Protein AF-A0A830ET06-F1 (afdb_monomer)

pLDDT: mean 84.62, std 17.37, range [40.16, 97.75]

Secondary structure (DSSP, 8-state):
--------PPPB--STT--PBP-S-SEEEEETTEEEEEEE-TTS-EEEEEEPPGGG-

Foldseek 3Di:
DDPPPPVPPQAADPDVPGGHGFDAFPDWDQDLQFIKGWTQDPVRDIDIDTDGDPVPD

Mean predicted aligned error: 7.15 Å

Nearest PDB structures (foldseek):
  3c6m-assembly2_D  TM=5.996E-01  e=1.858E+00  Homo sapiens
  3c6k-assembly2_D  TM=5.932E-01  e=1.633E+00  Homo sapiens
  3c6k-assembly1_A  TM=5.919E-01  e=2.114E+00  Homo sapiens
  3c6k-assembly2_C  TM=5.801E-01  e=2.255E+00  Homo sapiens
  3c6k-assembly1_B  TM=5.964E-01  e=3.322E+00  Homo sapiens

Structure (mmCIF, N/CA/C/O backbone):
data_AF-A0A830ET06-F1
#
_entry.id   AF-A0A830ET06-F1
#
loop_
_atom_site.group_PDB
_atom_site.id
_atom_site.type_symbol
_atom_site.label_atom_id
_atom_site.label_alt_id
_atom_site.label_comp_id
_atom_site.label_asym_id
_atom_site.label_entity_id
_atom_site.label_seq_id
_atom_site.pdbx_PDB_ins_code
_atom_site.Cartn_x
_atom_site.Cartn_y
_atom_site.Cartn_z
_atom_site.occupancy
_atom_site.B_iso_or_equiv
_atom_site.auth_seq_id
_atom_site.auth_comp_id
_atom_site.auth_asym_id
_atom_site.auth_atom_id
_atom_site.pdbx_PDB_model_num
ATOM 1 N N . MET A 1 1 ? 22.270 17.654 -14.561 1.00 40.16 1 MET A N 1
ATOM 2 C CA . MET A 1 1 ? 21.648 16.359 -14.227 1.00 40.16 1 MET A CA 1
ATOM 3 C C . MET A 1 1 ? 20.743 16.609 -13.031 1.00 40.16 1 MET A C 1
ATOM 5 O O . MET A 1 1 ? 21.242 16.705 -11.921 1.00 40.16 1 MET A O 1
ATOM 9 N N . LEU A 1 2 ? 19.462 16.895 -13.274 1.00 46.12 2 LEU A N 1
ATOM 10 C CA . LEU A 1 2 ? 18.490 17.149 -12.208 1.00 46.12 2 LEU A CA 1
ATOM 11 C C . LEU A 1 2 ? 18.026 15.787 -11.694 1.00 46.12 2 LEU A C 1
ATOM 13 O O . LEU A 1 2 ? 17.291 15.091 -12.386 1.00 46.12 2 LEU A O 1
ATOM 17 N N . THR A 1 3 ? 18.495 15.375 -10.521 1.00 44.25 3 THR A N 1
ATOM 18 C CA . THR A 1 3 ? 17.880 14.272 -9.779 1.00 44.25 3 THR A CA 1
ATOM 19 C C . THR A 1 3 ? 16.477 14.720 -9.384 1.00 44.25 3 THR A C 1
ATOM 21 O O . THR A 1 3 ? 16.321 15.471 -8.421 1.00 44.25 3 THR A O 1
ATOM 24 N N . GLN A 1 4 ? 15.462 14.320 -10.156 1.00 48.94 4 GLN A N 1
ATOM 25 C CA . GLN A 1 4 ? 14.069 14.405 -9.724 1.00 48.94 4 GLN A CA 1
ATOM 26 C C . GLN A 1 4 ? 13.891 13.446 -8.546 1.00 48.94 4 GLN A C 1
ATOM 28 O O . GLN A 1 4 ? 13.588 12.269 -8.713 1.00 48.94 4 GLN A O 1
ATOM 33 N N . LEU A 1 5 ? 14.128 13.953 -7.339 1.00 52.59 5 LEU A N 1
ATOM 34 C CA . LEU A 1 5 ? 13.603 13.357 -6.122 1.00 52.59 5 LEU A CA 1
ATOM 35 C C . LEU A 1 5 ? 12.092 13.593 -6.157 1.00 52.59 5 LEU A C 1
ATOM 37 O O . LEU A 1 5 ? 11.604 14.618 -5.693 1.00 52.59 5 LEU A O 1
ATOM 41 N N . HIS A 1 6 ? 11.355 12.679 -6.787 1.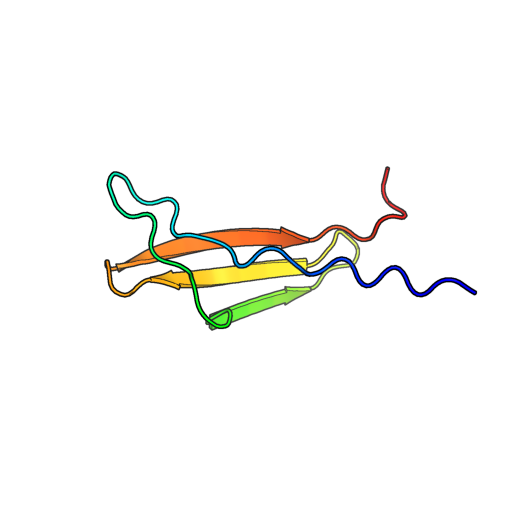00 54.00 6 HIS A N 1
ATOM 42 C CA . HIS A 1 6 ? 9.935 12.548 -6.502 1.00 54.00 6 HIS A CA 1
ATOM 43 C C . HIS A 1 6 ? 9.852 12.091 -5.045 1.00 54.00 6 HIS A C 1
ATOM 45 O O . HIS A 1 6 ? 10.116 10.925 -4.753 1.00 54.00 6 HIS A O 1
ATOM 51 N N . GLU A 1 7 ? 9.568 13.014 -4.122 1.00 55.53 7 GLU A N 1
ATOM 52 C CA . GLU A 1 7 ? 9.110 12.644 -2.783 1.00 55.53 7 GLU A CA 1
ATOM 53 C C . GLU A 1 7 ? 7.923 11.702 -2.979 1.00 55.53 7 GLU A C 1
ATOM 55 O O . GLU A 1 7 ? 6.859 12.108 -3.452 1.00 55.53 7 GLU A O 1
ATOM 60 N N . ALA A 1 8 ? 8.142 10.412 -2.721 1.00 65.00 8 ALA A N 1
ATOM 61 C CA . ALA A 1 8 ? 7.079 9.431 -2.783 1.00 65.00 8 ALA A CA 1
ATOM 62 C C . ALA A 1 8 ? 6.054 9.842 -1.726 1.00 65.00 8 ALA A C 1
ATOM 64 O O . ALA A 1 8 ? 6.358 9.833 -0.534 1.00 65.00 8 ALA A O 1
ATOM 65 N N . ALA A 1 9 ? 4.870 10.270 -2.168 1.00 76.94 9 ALA A N 1
ATOM 66 C CA . ALA A 1 9 ? 3.790 10.609 -1.258 1.00 76.94 9 ALA A CA 1
ATOM 67 C C . ALA A 1 9 ? 3.533 9.404 -0.347 1.00 76.94 9 ALA A C 1
ATOM 69 O O . ALA A 1 9 ? 3.350 8.289 -0.840 1.00 76.94 9 ALA A O 1
ATOM 70 N N . THR A 1 10 ? 3.553 9.625 0.970 1.00 87.56 10 THR A N 1
ATOM 71 C CA . THR A 1 10 ? 3.293 8.565 1.943 1.00 87.56 10 THR A CA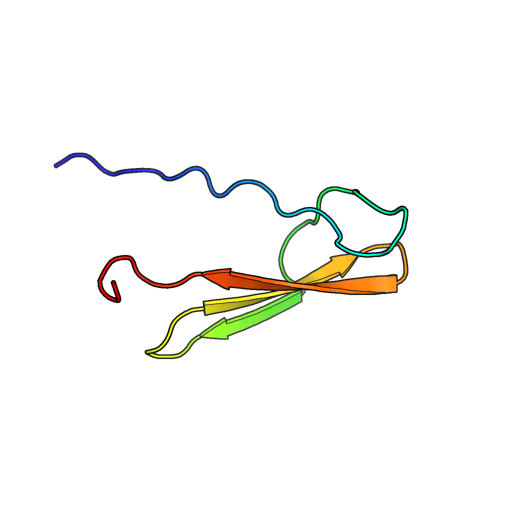 1
ATOM 72 C C . THR A 1 10 ? 1.909 7.979 1.669 1.00 87.56 10 THR A C 1
ATOM 74 O O . THR A 1 10 ? 0.925 8.722 1.742 1.00 87.56 10 THR A O 1
ATOM 77 N N . PRO A 1 11 ? 1.801 6.682 1.334 1.00 92.19 11 PRO A N 1
ATOM 78 C CA . PRO A 1 11 ? 0.516 6.089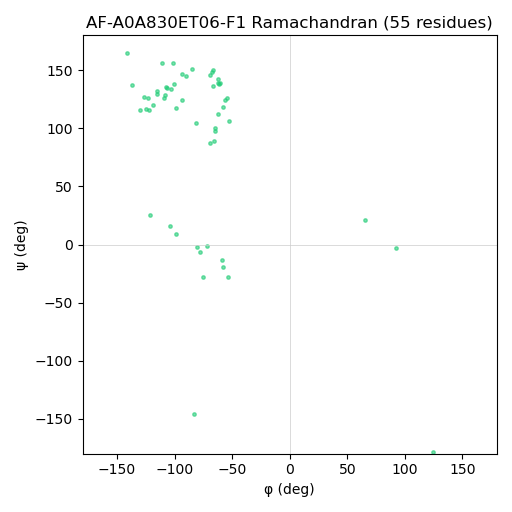 1.011 1.00 92.19 11 PRO A CA 1
ATOM 79 C C . PRO A 1 11 ? -0.380 6.064 2.250 1.00 92.19 11 PRO A C 1
ATOM 81 O O . PRO A 1 1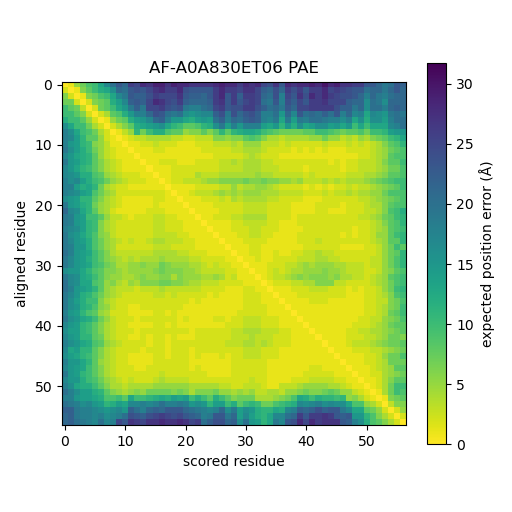1 ? 0.088 5.966 3.386 1.00 92.19 11 PRO A O 1
ATOM 84 N N . THR A 1 12 ? -1.686 6.149 2.033 1.00 96.38 12 THR A N 1
ATOM 85 C CA . THR A 1 12 ? -2.702 6.046 3.081 1.00 96.38 12 THR A CA 1
ATOM 86 C C . THR A 1 12 ? -3.489 4.753 2.923 1.00 96.38 12 THR A C 1
ATOM 88 O O . THR A 1 12 ? -3.539 4.162 1.845 1.00 96.38 12 THR A O 1
ATOM 91 N N . CYS A 1 13 ? -4.079 4.277 4.018 1.00 97.12 13 CYS A N 1
ATOM 92 C CA . CYS A 1 13 ? -4.954 3.111 3.980 1.00 97.12 13 CYS A CA 1
ATOM 93 C C . CYS A 1 13 ? -6.170 3.375 3.072 1.00 97.12 13 CYS A C 1
ATOM 95 O O . CYS A 1 13 ? -6.755 4.451 3.136 1.00 97.12 13 CYS A O 1
ATOM 97 N N . GLU A 1 14 ? -6.556 2.389 2.257 1.00 95.69 14 GLU A N 1
ATOM 98 C CA . GLU A 1 14 ? -7.736 2.474 1.373 1.00 95.69 14 GLU A CA 1
ATOM 99 C C . GLU A 1 14 ? -8.990 1.785 1.946 1.00 95.69 14 GLU A C 1
ATOM 101 O O . GLU A 1 14 ? -9.995 1.603 1.255 1.00 95.69 14 GLU A O 1
ATOM 106 N N . ALA A 1 15 ? -8.962 1.364 3.214 1.00 96.44 15 ALA A N 1
ATOM 107 C CA . ALA A 1 15 ? -10.141 0.781 3.844 1.00 96.44 15 ALA A CA 1
ATOM 108 C C . ALA A 1 15 ? -11.227 1.840 4.072 1.00 96.44 15 ALA A C 1
ATOM 110 O O . ALA A 1 15 ? -10.947 2.993 4.399 1.00 96.44 15 ALA A O 1
ATOM 111 N N . GLN A 1 16 ? -12.493 1.431 3.962 1.00 95.94 16 GLN A N 1
ATOM 112 C CA . GLN A 1 16 ? -13.621 2.328 4.215 1.00 95.94 16 GLN A CA 1
ATOM 113 C C . GLN A 1 16 ? -13.509 2.925 5.626 1.00 95.94 16 GLN A C 1
ATOM 115 O O . GLN A 1 16 ? -13.415 2.194 6.612 1.00 95.94 16 GLN A O 1
ATOM 120 N N . HIS A 1 17 ? -13.519 4.259 5.708 1.00 94.88 17 HIS A N 1
ATOM 121 C CA . HIS A 1 17 ? -13.378 5.035 6.94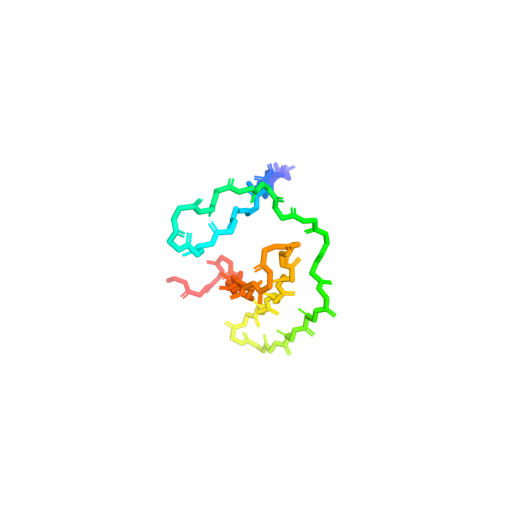7 1.00 94.88 17 HIS A CA 1
ATOM 122 C C . HIS A 1 17 ? -12.015 4.920 7.659 1.00 94.88 17 HIS A C 1
ATOM 124 O O . HIS A 1 17 ? -11.915 5.225 8.850 1.00 94.88 17 HIS A O 1
ATOM 130 N N . CYS A 1 18 ? -10.954 4.519 6.956 1.00 96.56 18 CYS A N 1
ATOM 131 C CA . CYS A 1 18 ? -9.590 4.542 7.477 1.00 96.56 18 CYS A CA 1
ATOM 132 C C . CYS A 1 18 ? -8.663 5.226 6.473 1.00 96.56 18 CYS A C 1
ATOM 134 O O . CYS A 1 18 ? -8.430 4.692 5.405 1.00 96.56 18 CYS A O 1
ATOM 136 N N . GLU A 1 19 ? -8.087 6.368 6.844 1.00 94.44 19 GLU A N 1
ATOM 137 C CA . GLU A 1 19 ? -7.167 7.142 5.988 1.00 94.44 19 GLU A CA 1
ATOM 138 C C . GLU A 1 19 ? -5.799 7.321 6.663 1.00 94.44 19 GLU A C 1
ATOM 140 O O . GLU A 1 19 ? -5.074 8.288 6.434 1.00 94.44 19 GLU A O 1
ATOM 145 N N . ARG A 1 20 ? -5.446 6.403 7.572 1.00 95.69 20 ARG A N 1
ATOM 146 C CA . ARG A 1 20 ? -4.187 6.492 8.320 1.00 95.69 20 ARG A CA 1
ATOM 147 C C . ARG A 1 20 ? -3.002 6.423 7.354 1.00 95.69 20 ARG A C 1
ATOM 149 O O . ARG A 1 20 ? -3.053 5.614 6.422 1.00 95.69 20 ARG A O 1
ATOM 156 N N . PRO A 1 21 ? -1.929 7.193 7.601 1.00 96.12 21 PRO A N 1
ATOM 157 C CA . PRO A 1 21 ? -0.688 7.019 6.866 1.00 96.12 21 PRO A CA 1
ATOM 158 C C . PRO A 1 21 ? -0.150 5.607 7.103 1.00 96.12 21 PRO A C 1
ATOM 160 O O . PRO A 1 21 ? -0.210 5.080 8.220 1.00 96.12 21 PRO A O 1
ATOM 163 N N . LEU A 1 22 ? 0.345 4.995 6.036 1.00 95.69 22 LEU A N 1
ATOM 164 C CA . LEU A 1 22 ? 0.977 3.687 6.068 1.00 95.69 22 LEU A CA 1
ATOM 165 C C . LEU A 1 22 ? 2.480 3.856 6.305 1.00 95.69 22 LEU A C 1
ATOM 167 O O . LEU A 1 22 ? 3.087 4.837 5.876 1.00 95.69 22 LEU A O 1
ATOM 171 N N . GLY A 1 23 ? 3.054 2.906 7.042 1.00 92.38 23 GLY A N 1
ATOM 172 C CA . GLY A 1 23 ? 4.490 2.840 7.294 1.00 92.38 23 GLY A CA 1
ATOM 173 C C . GLY A 1 23 ? 5.239 2.170 6.145 1.00 92.38 23 GLY A C 1
ATOM 174 O O . GLY A 1 23 ? 4.867 2.281 4.978 1.00 92.38 23 GLY A O 1
ATOM 175 N N . GLU A 1 24 ? 6.296 1.442 6.485 1.00 94.19 24 GLU A N 1
ATOM 176 C CA . GLU A 1 24 ? 7.045 0.648 5.514 1.00 94.19 24 GLU A CA 1
ATOM 177 C C . GLU A 1 24 ? 6.207 -0.530 4.986 1.00 94.19 24 GLU A C 1
ATOM 179 O O . GLU A 1 24 ? 5.356 -1.065 5.708 1.00 94.19 24 GLU A O 1
ATOM 184 N N . PRO A 1 25 ? 6.415 -0.946 3.726 1.00 95.25 25 PRO 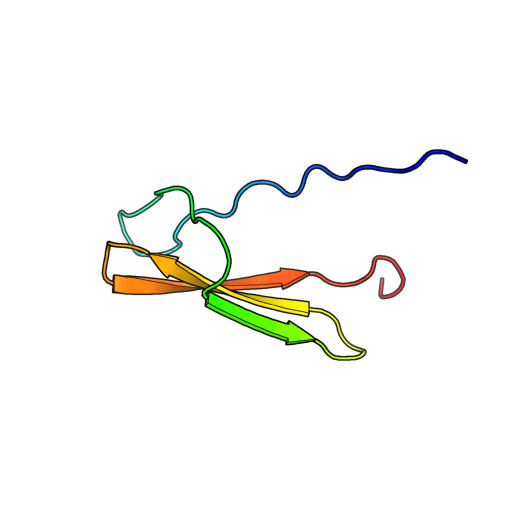A N 1
ATOM 185 C CA . PRO A 1 25 ? 5.721 -2.100 3.182 1.00 95.25 25 PRO A CA 1
ATOM 186 C C . PRO A 1 25 ? 6.171 -3.381 3.886 1.00 95.25 25 PRO A C 1
ATOM 188 O O . PRO A 1 25 ? 7.361 -3.627 4.076 1.00 95.25 25 PRO A O 1
ATOM 191 N N . ALA A 1 26 ? 5.207 -4.235 4.219 1.00 96.31 26 ALA A N 1
ATOM 192 C CA . ALA A 1 26 ? 5.470 -5.557 4.776 1.00 96.31 26 ALA A CA 1
ATOM 193 C C . ALA A 1 26 ? 5.951 -6.541 3.696 1.00 96.31 26 ALA A C 1
ATOM 195 O O . ALA A 1 26 ? 6.683 -7.482 3.995 1.00 96.31 26 ALA A O 1
ATOM 196 N N . LEU A 1 27 ? 5.540 -6.329 2.438 1.00 96.19 27 LEU A N 1
ATOM 197 C CA . LEU A 1 27 ? 5.959 -7.130 1.288 1.00 96.19 27 LEU A CA 1
ATOM 198 C C . LEU A 1 27 ? 6.277 -6.234 0.095 1.00 96.19 27 LEU A C 1
ATOM 200 O O . LEU A 1 27 ? 5.511 -5.328 -0.238 1.00 96.19 27 LEU A O 1
ATOM 204 N N . VAL A 1 28 ? 7.371 -6.553 -0.593 1.00 95.81 28 VAL A N 1
ATOM 205 C CA . VAL A 1 28 ? 7.778 -5.904 -1.839 1.00 95.81 28 VAL A CA 1
ATOM 206 C C . VAL A 1 28 ? 7.994 -6.978 -2.897 1.00 95.81 28 VAL A C 1
ATOM 208 O O . VAL A 1 28 ? 8.733 -7.938 -2.676 1.00 95.81 28 VAL A O 1
ATOM 211 N N . PHE A 1 29 ? 7.337 -6.823 -4.046 1.00 94.69 29 PHE A N 1
ATOM 212 C CA . PHE A 1 29 ? 7.510 -7.696 -5.202 1.00 94.69 29 PHE A CA 1
ATOM 213 C C . PHE A 1 29 ? 7.943 -6.887 -6.422 1.00 94.69 29 PHE A C 1
ATOM 215 O O . PHE A 1 29 ? 7.196 -6.044 -6.929 1.00 94.69 29 PHE A O 1
ATOM 222 N N . GLU A 1 30 ? 9.150 -7.165 -6.901 1.00 93.56 30 GLU A N 1
ATOM 223 C CA . GLU A 1 30 ? 9.763 -6.480 -8.034 1.00 93.56 30 GLU A CA 1
ATOM 224 C C . GLU A 1 30 ? 9.767 -7.370 -9.276 1.00 93.56 30 GLU A C 1
ATOM 226 O O . GLU A 1 30 ? 10.077 -8.559 -9.229 1.00 93.56 30 GLU A O 1
ATOM 231 N N . THR A 1 31 ? 9.381 -6.773 -10.400 1.00 87.62 31 THR A N 1
ATOM 232 C CA . THR A 1 31 ? 9.352 -7.396 -11.727 1.00 87.62 31 THR A CA 1
ATOM 233 C C . THR A 1 31 ? 9.811 -6.377 -12.760 1.00 87.62 31 THR A C 1
ATOM 235 O O . THR A 1 31 ? 9.727 -5.177 -12.508 1.00 87.62 31 THR A O 1
ATOM 238 N N . GLU A 1 32 ? 10.149 -6.826 -13.968 1.00 87.88 32 GLU A N 1
ATOM 239 C CA . GLU A 1 32 ? 10.406 -5.933 -15.114 1.00 87.88 32 GLU A CA 1
ATOM 240 C C . GLU A 1 32 ? 9.247 -4.951 -15.384 1.00 87.88 32 GLU A C 1
ATOM 242 O O . GLU A 1 32 ? 9.447 -3.838 -15.857 1.00 87.88 32 GLU A O 1
ATOM 247 N N . ALA A 1 33 ? 8.012 -5.331 -15.035 1.00 83.25 33 ALA A N 1
ATOM 248 C CA . ALA A 1 33 ? 6.823 -4.492 -15.195 1.00 83.25 33 ALA A CA 1
ATOM 249 C C . ALA A 1 33 ? 6.630 -3.442 -14.077 1.00 83.25 33 ALA A C 1
ATOM 251 O O . ALA A 1 33 ? 5.656 -2.685 -14.109 1.00 83.25 33 ALA A O 1
ATOM 252 N N . GLY A 1 34 ? 7.504 -3.416 -13.068 1.00 89.19 34 GLY A N 1
ATOM 253 C CA . GLY A 1 34 ? 7.453 -2.497 -11.932 1.00 89.19 34 GLY A CA 1
ATOM 254 C C . GLY A 1 34 ? 7.443 -3.186 -10.566 1.00 89.19 34 GLY A C 1
ATOM 255 O O . GLY A 1 34 ? 7.482 -4.419 -10.455 1.00 89.19 34 GLY A O 1
ATOM 256 N N . ARG A 1 35 ? 7.365 -2.352 -9.526 1.00 92.88 35 ARG A N 1
ATOM 257 C CA . ARG A 1 35 ? 7.395 -2.723 -8.108 1.00 92.88 35 ARG A CA 1
ATOM 258 C C . ARG A 1 35 ? 5.995 -2.662 -7.508 1.00 92.88 35 ARG A C 1
ATOM 260 O O . ARG A 1 35 ? 5.261 -1.701 -7.727 1.00 92.88 35 ARG A O 1
ATOM 267 N N . ARG A 1 36 ? 5.618 -3.694 -6.761 1.00 94.50 36 ARG A N 1
ATOM 268 C CA . ARG A 1 36 ? 4.357 -3.777 -6.015 1.00 94.50 36 ARG A CA 1
ATOM 269 C C . ARG A 1 36 ? 4.681 -3.825 -4.536 1.00 94.50 36 ARG A C 1
ATOM 271 O O . ARG A 1 36 ? 5.507 -4.639 -4.130 1.00 94.50 36 ARG A O 1
ATOM 278 N N . GLU A 1 37 ? 4.039 -2.976 -3.755 1.00 95.75 37 GLU A N 1
ATOM 279 C CA . GLU A 1 37 ? 4.303 -2.843 -2.324 1.00 95.75 37 GLU A CA 1
ATOM 280 C C . GLU A 1 37 ? 3.003 -3.074 -1.566 1.00 95.75 37 GLU A C 1
ATOM 282 O O . GLU A 1 37 ? 1.996 -2.446 -1.885 1.00 95.75 37 GLU A O 1
ATOM 287 N N . ALA A 1 38 ? 3.005 -3.994 -0.602 1.00 96.62 38 ALA A N 1
ATOM 288 C CA . ALA A 1 38 ? 1.855 -4.263 0.252 1.00 96.62 38 ALA A CA 1
ATOM 289 C C . ALA A 1 38 ? 2.115 -3.740 1.666 1.00 96.62 38 ALA A C 1
ATOM 291 O O . ALA A 1 38 ? 3.127 -4.072 2.288 1.00 96.62 38 ALA A O 1
ATOM 292 N N . TYR A 1 39 ? 1.172 -2.958 2.176 1.00 96.88 39 TYR A N 1
ATOM 293 C CA . TYR A 1 39 ? 1.235 -2.310 3.480 1.00 96.88 39 TYR A CA 1
ATOM 294 C C . TYR A 1 39 ? 0.141 -2.868 4.377 1.00 96.88 39 TYR A C 1
ATOM 296 O O . TYR A 1 39 ? -1.023 -2.923 3.975 1.00 96.88 39 TYR A O 1
ATOM 304 N N . GLU A 1 40 ? 0.506 -3.234 5.600 1.00 97.31 40 GLU A N 1
ATOM 305 C CA . GLU A 1 40 ? -0.445 -3.629 6.631 1.00 97.31 40 GLU A CA 1
ATOM 306 C C . GLU A 1 40 ? -0.813 -2.414 7.485 1.00 97.31 40 GLU A C 1
ATOM 308 O O . GLU A 1 40 ? 0.047 -1.733 8.049 1.00 97.31 40 GLU A O 1
ATOM 313 N N . CYS A 1 41 ? -2.107 -2.123 7.581 1.00 97.38 41 CYS A N 1
ATOM 314 C CA . CYS A 1 41 ? -2.608 -1.095 8.477 1.00 97.38 41 CYS A CA 1
ATOM 315 C C . CYS A 1 41 ? -3.021 -1.713 9.816 1.00 97.38 41 CYS A C 1
ATOM 317 O O . CYS A 1 41 ? -3.628 -2.778 9.855 1.00 97.38 41 CYS A O 1
ATOM 319 N N . ALA A 1 42 ? -2.857 -0.969 10.912 1.00 96.12 42 ALA A N 1
ATOM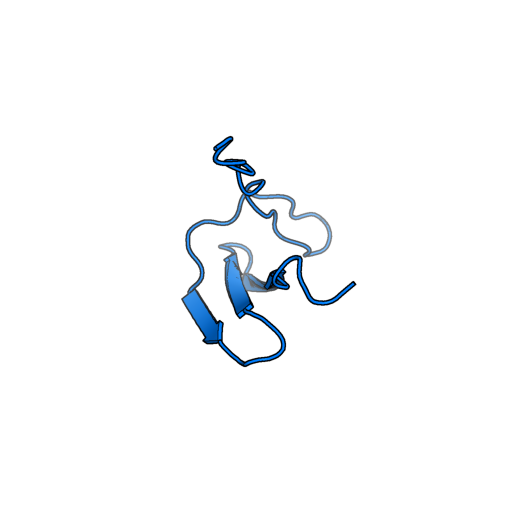 320 C CA . ALA A 1 42 ? -3.370 -1.358 12.228 1.00 96.12 42 ALA A CA 1
ATOM 321 C C . ALA A 1 42 ? -4.904 -1.559 12.282 1.00 96.12 42 ALA A C 1
ATOM 323 O O . ALA A 1 42 ? -5.413 -2.104 13.256 1.00 96.12 42 ALA A O 1
ATOM 324 N N . CYS A 1 43 ? -5.660 -1.120 11.264 1.00 96.88 43 CYS A N 1
ATOM 325 C CA . CYS A 1 43 ? -7.087 -1.443 11.136 1.00 96.88 43 CYS A CA 1
ATOM 326 C C . CYS A 1 43 ? -7.360 -2.869 10.613 1.00 96.88 43 CYS A C 1
ATOM 328 O O . CYS A 1 43 ? -8.517 -3.279 10.571 1.00 96.88 43 CYS A O 1
ATOM 330 N N . GLY A 1 44 ? -6.321 -3.609 10.210 1.00 95.75 44 GLY A N 1
ATOM 331 C CA . GLY A 1 44 ? -6.398 -4.963 9.655 1.00 95.75 44 GLY A CA 1
ATOM 332 C C . GLY A 1 44 ? -6.485 -5.028 8.126 1.00 95.75 44 GLY A C 1
ATOM 333 O O . GLY A 1 44 ? -6.500 -6.119 7.566 1.00 95.75 44 GLY A O 1
ATOM 334 N N . ALA A 1 45 ? -6.548 -3.887 7.435 1.00 97.75 45 ALA A N 1
ATOM 335 C CA . ALA A 1 45 ? -6.574 -3.847 5.976 1.00 97.75 45 ALA A CA 1
ATOM 336 C C . ALA A 1 45 ? -5.170 -3.896 5.360 1.00 97.75 45 ALA A C 1
ATOM 338 O O . ALA A 1 45 ? -4.208 -3.377 5.931 1.00 97.75 45 ALA A O 1
ATOM 339 N N . VAL A 1 46 ? -5.097 -4.446 4.145 1.00 96.94 46 VAL A N 1
ATOM 340 C CA . VAL A 1 46 ? -3.899 -4.435 3.302 1.00 96.94 46 V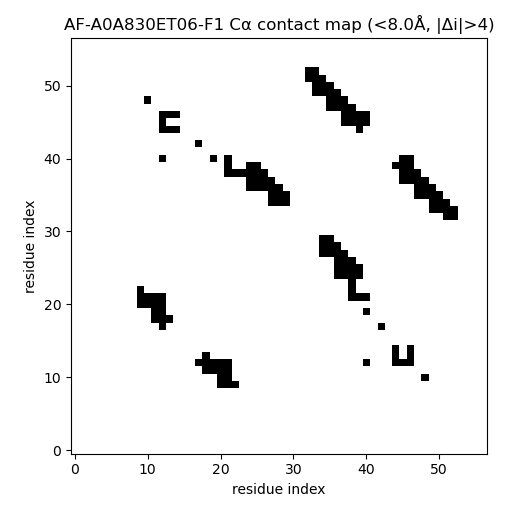AL A CA 1
ATOM 341 C C . VAL A 1 46 ? -4.125 -3.500 2.121 1.00 96.94 46 VAL A C 1
ATOM 343 O O . VAL A 1 46 ? -5.105 -3.640 1.393 1.00 96.94 46 VAL A O 1
ATOM 346 N N . THR A 1 47 ? -3.219 -2.544 1.932 1.00 96.25 47 THR A N 1
ATOM 347 C CA . THR A 1 47 ? -3.195 -1.645 0.766 1.00 96.25 47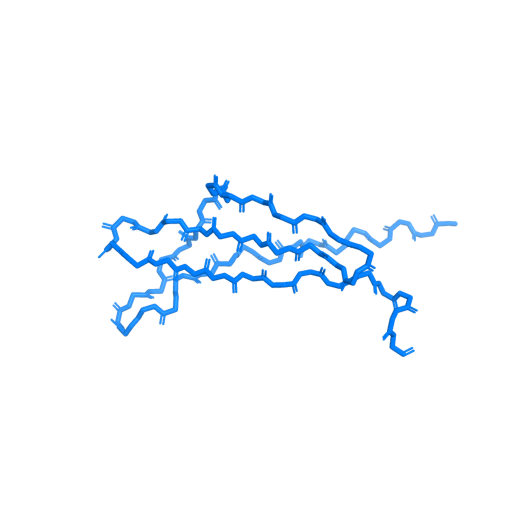 THR A CA 1
ATOM 348 C C . THR A 1 47 ? -2.035 -2.045 -0.134 1.00 96.25 47 THR A C 1
ATOM 350 O O . THR A 1 47 ? -0.950 -2.322 0.372 1.00 96.25 47 THR A O 1
ATOM 353 N N . VAL A 1 48 ? -2.251 -2.105 -1.451 1.00 95.06 48 VAL A N 1
ATOM 354 C CA . VAL A 1 48 ? -1.205 -2.459 -2.422 1.00 95.06 48 VAL A CA 1
ATOM 355 C C . VAL A 1 48 ? -0.984 -1.300 -3.381 1.00 95.06 48 VAL A C 1
ATOM 357 O O . VAL A 1 48 ? -1.898 -0.929 -4.113 1.00 95.06 48 VAL A O 1
ATOM 360 N N . THR A 1 49 ? 0.230 -0.757 -3.420 1.00 92.69 49 THR A N 1
ATOM 361 C CA . THR A 1 49 ? 0.618 0.266 -4.399 1.00 92.69 49 THR A CA 1
ATOM 362 C C . THR A 1 49 ? 1.440 -0.354 -5.525 1.00 92.69 49 THR A C 1
ATOM 364 O O . THR A 1 49 ? 2.056 -1.415 -5.379 1.00 92.69 49 THR A O 1
ATOM 367 N N . VAL A 1 50 ? 1.434 0.303 -6.687 1.00 90.25 50 VAL A N 1
ATOM 368 C CA . VAL A 1 50 ? 2.241 -0.093 -7.844 1.00 90.25 50 VAL A CA 1
ATOM 369 C C . VAL A 1 50 ? 3.086 1.090 -8.285 1.00 90.25 50 VAL A C 1
ATOM 371 O O . VAL A 1 50 ? 2.557 2.095 -8.759 1.00 90.25 50 VAL A O 1
ATOM 374 N N . VAL A 1 51 ? 4.402 0.939 -8.190 1.00 87.75 51 VAL A N 1
ATOM 375 C CA . VAL A 1 51 ? 5.377 1.891 -8.715 1.00 87.75 51 VAL A CA 1
ATOM 376 C C . VAL A 1 51 ? 5.866 1.365 -10.060 1.00 87.75 51 VAL A C 1
ATOM 378 O O . VAL A 1 51 ? 6.443 0.280 -10.150 1.00 87.75 51 VAL A O 1
ATOM 381 N N . ARG A 1 52 ? 5.610 2.119 -11.132 1.00 81.94 52 ARG A N 1
ATOM 382 C CA . ARG A 1 52 ? 6.112 1.796 -12.474 1.00 81.94 52 ARG A CA 1
ATOM 383 C C . ARG A 1 52 ? 7.331 2.663 -12.784 1.00 81.94 52 ARG A C 1
ATOM 385 O O . ARG A 1 52 ? 7.276 3.858 -12.499 1.00 81.94 52 ARG A O 1
ATOM 392 N N . PRO A 1 53 ? 8.395 2.108 -13.389 1.00 69.62 53 PRO A N 1
ATOM 393 C CA . PRO A 1 53 ? 9.483 2.928 -13.899 1.00 69.62 53 PRO A CA 1
ATOM 394 C C . PRO A 1 53 ? 8.953 3.869 -14.993 1.00 69.62 53 PRO A C 1
ATOM 396 O O . PRO A 1 53 ? 8.144 3.467 -15.832 1.00 69.62 53 PRO A O 1
ATOM 399 N N . GLU A 1 54 ? 9.412 5.124 -14.991 1.00 65.25 54 GLU A N 1
ATOM 400 C CA . GLU A 1 54 ? 8.935 6.191 -15.893 1.00 65.25 54 GLU A CA 1
ATOM 401 C C . GLU A 1 54 ? 9.090 5.849 -17.388 1.00 65.25 54 GLU A C 1
ATOM 403 O O . GLU A 1 54 ? 8.373 6.390 -18.223 1.00 65.25 54 GLU A O 1
ATOM 408 N N . SER A 1 55 ? 9.952 4.885 -17.727 1.00 57.91 55 SER A N 1
ATOM 409 C CA . SER A 1 55 ? 10.216 4.427 -19.098 1.00 57.91 55 SER A CA 1
ATOM 410 C C . SER A 1 55 ? 9.085 3.601 -19.741 1.00 57.91 55 SER A C 1
ATOM 412 O O . SER A 1 55 ? 9.240 3.167 -20.880 1.00 57.91 55 SER A O 1
ATOM 414 N N . SER A 1 56 ? 7.978 3.343 -19.035 1.00 54.00 56 SER A N 1
ATOM 415 C CA . SER A 1 56 ? 6.890 2.464 -19.501 1.00 54.00 56 SER A CA 1
ATOM 416 C C . SER A 1 56 ? 5.627 3.200 -19.994 1.00 54.00 56 SER A C 1
ATOM 418 O O . SER A 1 56 ? 4.566 2.571 -20.076 1.00 54.00 56 SER A O 1
ATOM 420 N N . ARG A 1 57 ? 5.700 4.508 -20.278 1.00 53.44 57 ARG A N 1
ATOM 421 C CA . ARG A 1 57 ? 4.588 5.296 -20.844 1.00 53.44 57 ARG A CA 1
ATOM 422 C C . ARG A 1 57 ? 4.723 5.506 -22.343 1.00 53.44 57 ARG A C 1
ATOM 424 O O . ARG A 1 57 ? 5.848 5.811 -22.787 1.00 53.44 57 ARG A O 1
#

Solvent-accessible surface area (backbone atoms only — not comparable to full-atom values): 3829 Å² total; per-residue (Å²): 134,82,81,80,77,72,77,75,75,77,50,53,41,79,49,90,98,38,71,52,76,50,77,77,58,78,43,78,49,79,52,99,88,25,38,36,36,33,30,72,42,97,86,74,46,77,37,76,50,76,52,62,63,83,88,78,117

Sequence (57 aa):
MLTQLHEAATPTCEAQHCERPLGEPALVFETEAGRREAYECACGAVTVTVVRPESSR

Radius of gyration: 13.23 Å; Cα contacts (8 Å, |Δi|>4): 79; chains: 1; bounding box: 35×25×33 Å

Organism: NCBI:txid932660